Protein AF-A0A9D6RN15-F1 (afdb_monomer)

Radius of gyration: 16.39 Å; Cα contacts (8 Å, |Δi|>4): 63; chains: 1; bounding box: 30×32×42 Å

Nearest PDB structures (foldseek):
  7blz-assembly1_K  TM=7.670E-01  e=2.641E+00  Cyanidioschyzon merolae strain 10D
  5zgb-assembly1_K  TM=6.812E-01  e=3.002E+00  Cyanidioschyzon merolae strain 10D
  9brq-assembly1_e  TM=4.746E-01  e=7.848E+00  Mus musculus

Solvent-accessible surface area (backbone atoms only — not comparable to full-atom values): 4707 Å² total; per-residue (Å²): 119,50,72,62,44,49,52,42,49,50,44,17,52,52,41,14,50,52,44,24,63,76,64,66,42,62,65,68,73,39,37,53,52,22,43,52,52,10,42,47,53,26,49,48,57,49,50,52,51,26,64,77,67,72,46,78,65,77,73,93,61,55,74,90,76,50,52,71,71,54,53,56,50,63,77,63,60,73,84,80,85,128

Sequence (82 aa):
MTDLELIFTMLGEASTTEIAKKKDAQGFPANKKAARVGGAIAGNARHELETESGQRVSSKENFKSLSEGRTRLLRKRPSKAD

Mean predicted aligned error: 8.28 Å

Foldseek 3Di:
DDPLVVVLVVQLVVQLVVQCVVVVQDDDVSSVVSSVVSNVVSVVVQVVCCVVVVDHPDDPDDPVP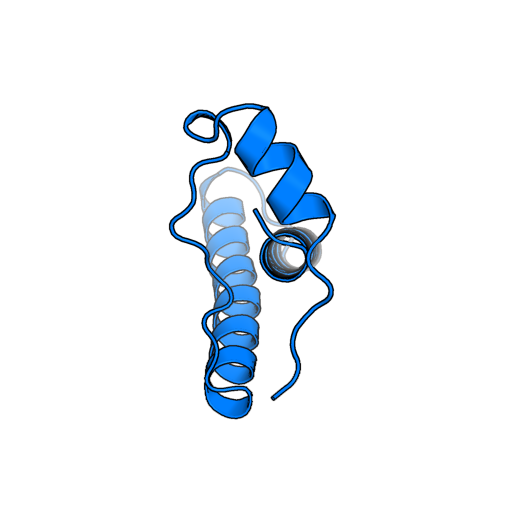DDPVRVVVVVPDDPDDD

Secondary structure (DSSP, 8-state):
--HHHHHHHHHHHHHHHHHHHHTT--HHHHHHHHHHHHHHHHHHHHHHHHHHH-S-SS----GGGS-HHHHHHHTT------

Structure (mmCIF, N/CA/C/O backbone):
data_AF-A0A9D6RN15-F1
#
_entry.id   AF-A0A9D6RN15-F1
#
loop_
_atom_site.group_PDB
_atom_site.id
_atom_site.type_symbol
_atom_site.label_atom_id
_atom_site.label_alt_id
_atom_site.label_comp_id
_atom_site.label_asym_id
_atom_site.label_entity_id
_atom_site.label_seq_id
_atom_site.pdbx_PDB_ins_code
_atom_site.Cartn_x
_atom_site.Cartn_y
_atom_site.Cartn_z
_atom_site.occupancy
_atom_site.B_iso_or_equiv
_atom_site.auth_seq_id
_atom_site.auth_comp_id
_atom_site.auth_asym_id
_atom_site.auth_atom_id
_atom_site.pdbx_PDB_model_num
ATOM 1 N N . MET A 1 1 ? -7.722 9.442 9.871 1.00 82.69 1 MET A N 1
ATOM 2 C CA . MET A 1 1 ? -6.513 8.626 9.667 1.00 82.69 1 MET A CA 1
ATOM 3 C C . MET A 1 1 ? -6.221 7.887 10.956 1.00 82.69 1 MET A C 1
ATOM 5 O O . MET A 1 1 ? -5.874 8.526 11.944 1.00 82.69 1 MET A O 1
ATOM 9 N N . THR A 1 2 ? -6.477 6.586 10.952 1.00 89.31 2 THR A N 1
ATOM 10 C CA . THR A 1 2 ? -6.233 5.634 12.039 1.00 89.31 2 THR A CA 1
ATOM 11 C C . THR A 1 2 ? -4.865 4.967 11.874 1.00 89.31 2 THR A C 1
ATOM 13 O O . THR A 1 2 ? -4.236 5.076 10.818 1.00 89.31 2 THR A O 1
ATOM 16 N N . ASP A 1 3 ? -4.416 4.240 12.898 1.00 91.31 3 ASP A N 1
ATOM 17 C CA . ASP A 1 3 ? -3.146 3.506 12.853 1.00 91.31 3 ASP A CA 1
ATOM 18 C C . ASP A 1 3 ? -3.155 2.416 11.774 1.00 91.31 3 ASP A C 1
ATOM 20 O O . ASP A 1 3 ? -2.188 2.275 11.028 1.00 91.31 3 ASP A O 1
ATOM 24 N N . LEU A 1 4 ? -4.271 1.693 11.621 1.00 93.94 4 LEU A N 1
ATOM 25 C CA . LEU A 1 4 ? -4.415 0.703 10.551 1.00 93.94 4 LEU A CA 1
ATOM 26 C C . LEU A 1 4 ? -4.377 1.371 9.170 1.00 93.94 4 LEU A C 1
ATOM 28 O O . LEU A 1 4 ? -3.657 0.895 8.296 1.00 93.94 4 LEU A O 1
ATOM 32 N N . GLU A 1 5 ? -5.072 2.500 8.970 1.00 92.81 5 GLU A N 1
ATOM 33 C CA . GLU A 1 5 ? -4.986 3.260 7.709 1.00 92.81 5 GLU A CA 1
ATOM 34 C C . GLU A 1 5 ? -3.536 3.649 7.382 1.00 92.81 5 GLU A C 1
ATOM 36 O O . GLU A 1 5 ? -3.110 3.544 6.227 1.00 92.81 5 GLU A O 1
ATOM 41 N N . LEU A 1 6 ? -2.761 4.056 8.391 1.00 94.25 6 LEU A N 1
ATOM 42 C CA . LEU A 1 6 ? -1.349 4.392 8.232 1.00 94.25 6 LEU A CA 1
ATOM 43 C C . LEU A 1 6 ? -0.496 3.165 7.885 1.00 94.25 6 LEU A C 1
ATOM 45 O O . LEU A 1 6 ? 0.293 3.231 6.944 1.00 94.25 6 LEU A O 1
ATOM 49 N N . ILE A 1 7 ? -0.682 2.036 8.571 1.00 96.62 7 ILE A N 1
ATOM 50 C CA . ILE A 1 7 ? 0.052 0.790 8.298 1.00 96.62 7 ILE A CA 1
ATOM 51 C C . ILE A 1 7 ? -0.195 0.303 6.867 1.00 96.62 7 ILE A C 1
ATOM 53 O O . ILE A 1 7 ? 0.763 0.005 6.154 1.00 96.62 7 ILE A O 1
ATOM 57 N N . PHE A 1 8 ? -1.446 0.273 6.402 1.00 96.81 8 PHE A N 1
ATOM 58 C CA . PHE A 1 8 ? -1.739 -0.139 5.023 1.00 96.81 8 PHE A CA 1
ATOM 59 C C . PHE A 1 8 ? -1.212 0.858 3.986 1.00 96.81 8 PHE A C 1
ATOM 61 O O . PHE A 1 8 ? -0.789 0.444 2.906 1.00 96.81 8 PHE A O 1
ATOM 68 N N . THR A 1 9 ? -1.176 2.152 4.313 1.00 96.81 9 THR A N 1
ATOM 69 C CA . THR A 1 9 ? -0.530 3.162 3.459 1.00 96.81 9 THR A CA 1
ATOM 70 C C . THR A 1 9 ? 0.965 2.871 3.320 1.00 96.81 9 THR A C 1
ATOM 72 O O . THR A 1 9 ? 1.465 2.759 2.200 1.00 96.81 9 THR A O 1
ATOM 75 N N . MET A 1 10 ? 1.660 2.647 4.441 1.00 97.88 10 MET A N 1
ATOM 76 C CA . MET A 1 10 ? 3.085 2.297 4.447 1.00 97.88 10 MET A CA 1
ATOM 77 C C . MET A 1 10 ? 3.356 0.976 3.720 1.00 97.88 10 MET A C 1
ATOM 79 O O . MET A 1 10 ? 4.331 0.871 2.980 1.00 97.88 10 MET A O 1
ATOM 83 N N . LEU A 1 11 ? 2.478 -0.022 3.864 1.00 98.25 11 LEU A N 1
ATOM 84 C CA . LEU A 1 11 ? 2.577 -1.277 3.118 1.00 98.25 11 LEU A CA 1
ATOM 85 C C . LEU A 1 11 ? 2.495 -1.038 1.604 1.00 98.25 11 LEU A C 1
ATOM 87 O O . LEU A 1 11 ? 3.267 -1.631 0.848 1.00 98.25 11 LEU A O 1
ATOM 91 N N . GLY A 1 12 ? 1.591 -0.165 1.153 1.00 98.50 12 GLY A N 1
ATOM 92 C CA . GLY A 1 12 ? 1.451 0.196 -0.258 1.00 98.50 12 GLY A CA 1
ATOM 93 C C . GLY A 1 12 ? 2.686 0.912 -0.806 1.00 98.50 12 GLY A C 1
ATOM 94 O O . GLY A 1 12 ? 3.152 0.582 -1.901 1.00 98.50 12 GLY A O 1
ATOM 95 N N . GLU A 1 13 ? 3.250 1.844 -0.037 1.00 98.38 13 GLU A N 1
ATOM 96 C CA . GLU A 1 13 ? 4.487 2.558 -0.382 1.00 98.38 13 GLU A CA 1
ATOM 97 C C . GLU A 1 13 ? 5.698 1.624 -0.433 1.00 98.38 13 GLU A C 1
ATOM 99 O O . GLU A 1 13 ? 6.426 1.614 -1.432 1.00 98.38 13 GLU A O 1
ATOM 104 N N . ALA A 1 14 ? 5.889 0.798 0.598 1.00 98.56 14 ALA A N 1
ATOM 105 C CA . ALA A 1 14 ? 6.977 -0.171 0.663 1.00 98.56 14 ALA A CA 1
ATOM 106 C C . ALA A 1 14 ? 6.879 -1.178 -0.489 1.00 98.56 14 ALA A C 1
ATOM 108 O O . ALA A 1 14 ? 7.845 -1.373 -1.224 1.00 98.56 14 ALA A O 1
ATOM 109 N N . SER A 1 15 ? 5.689 -1.740 -0.725 1.00 98.56 15 SER A N 1
ATOM 110 C CA . SER A 1 15 ? 5.455 -2.682 -1.826 1.00 98.56 15 SER A CA 1
ATOM 111 C C . SER A 1 15 ? 5.728 -2.038 -3.185 1.00 98.56 15 SER A C 1
ATOM 113 O O . SER A 1 15 ? 6.421 -2.619 -4.018 1.00 98.56 15 SER A O 1
ATOM 115 N N . THR A 1 16 ? 5.228 -0.820 -3.414 1.00 98.69 16 THR A N 1
ATOM 116 C CA . THR A 1 16 ? 5.482 -0.065 -4.652 1.00 98.69 16 THR A CA 1
ATOM 117 C C . THR A 1 16 ? 6.975 0.152 -4.867 1.00 98.69 16 THR A C 1
ATOM 119 O O . THR A 1 16 ? 7.477 -0.094 -5.964 1.00 98.69 16 THR A O 1
ATOM 122 N N . THR A 1 17 ? 7.680 0.579 -3.819 1.00 98.56 17 THR A N 1
ATOM 123 C CA . THR A 1 17 ? 9.116 0.870 -3.851 1.00 98.56 17 THR A CA 1
ATOM 124 C C . THR A 1 17 ? 9.927 -0.379 -4.164 1.00 98.56 17 THR A C 1
ATOM 126 O O . THR A 1 17 ? 10.775 -0.358 -5.055 1.00 98.56 17 THR A O 1
ATOM 129 N N . GLU A 1 18 ? 9.645 -1.490 -3.486 1.00 98.62 18 GLU A N 1
ATOM 130 C CA . GLU A 1 18 ? 10.355 -2.746 -3.718 1.00 98.62 18 GLU A CA 1
ATOM 131 C C . GLU A 1 18 ? 10.084 -3.300 -5.121 1.00 98.62 18 GLU A C 1
ATOM 133 O O . GLU A 1 18 ? 11.013 -3.740 -5.801 1.00 98.62 18 GLU A O 1
ATOM 138 N N . ILE A 1 19 ? 8.851 -3.192 -5.624 1.00 98.50 19 ILE A N 1
ATOM 139 C CA . ILE A 1 19 ? 8.521 -3.579 -7.003 1.00 98.50 19 ILE A CA 1
ATOM 140 C C . ILE A 1 19 ? 9.242 -2.689 -8.015 1.00 98.50 19 ILE A C 1
ATOM 142 O O . ILE A 1 19 ? 9.770 -3.205 -9.003 1.00 98.50 19 ILE A O 1
ATOM 146 N N . ALA A 1 20 ? 9.260 -1.374 -7.794 1.00 98.62 20 ALA A N 1
ATOM 147 C CA . ALA A 1 20 ? 9.930 -0.427 -8.676 1.00 98.62 20 ALA A CA 1
ATOM 148 C C . ALA A 1 20 ? 11.432 -0.724 -8.758 1.00 98.62 20 ALA A C 1
ATOM 150 O O . ALA A 1 20 ? 11.961 -0.841 -9.861 1.00 98.62 20 ALA A O 1
ATOM 151 N N . LYS A 1 21 ? 12.091 -0.955 -7.615 1.00 98.56 21 LYS A N 1
ATOM 152 C CA . LYS A 1 21 ? 13.509 -1.345 -7.557 1.00 98.56 21 LYS A CA 1
ATOM 153 C C . LYS A 1 21 ? 13.767 -2.679 -8.255 1.00 9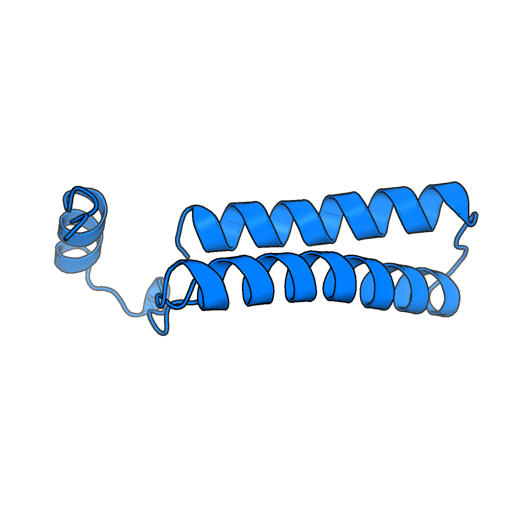8.56 21 LYS A C 1
ATOM 155 O O . LYS A 1 21 ? 14.665 -2.774 -9.082 1.00 98.56 21 LYS A O 1
ATOM 160 N N . LYS A 1 22 ? 12.979 -3.718 -7.953 1.00 98.44 22 LYS A N 1
ATOM 161 C CA . LYS A 1 22 ? 13.180 -5.065 -8.520 1.00 98.44 22 LYS A CA 1
ATOM 162 C C . LYS A 1 22 ? 12.953 -5.130 -10.025 1.00 98.44 22 LYS A C 1
ATOM 164 O O . LYS A 1 22 ? 13.555 -5.972 -10.682 1.00 98.44 22 LYS A O 1
ATOM 169 N N . LYS A 1 23 ? 12.073 -4.284 -10.561 1.00 97.62 23 LYS A N 1
ATOM 170 C CA . LYS A 1 23 ? 11.778 -4.218 -11.999 1.00 97.62 23 LYS A CA 1
ATOM 171 C C . LYS A 1 23 ? 12.568 -3.140 -12.732 1.00 97.62 23 LYS A C 1
ATOM 173 O O . LYS A 1 23 ? 12.290 -2.941 -13.910 1.00 97.62 23 LYS A O 1
ATOM 178 N N . ASP A 1 24 ? 13.473 -2.449 -12.040 1.00 97.88 24 ASP A N 1
ATOM 179 C CA . ASP A 1 24 ? 14.186 -1.279 -12.551 1.00 97.88 24 ASP A CA 1
ATOM 180 C C . ASP A 1 24 ? 13.234 -0.306 -13.275 1.00 97.88 24 ASP A C 1
ATOM 182 O O . ASP A 1 24 ? 13.348 -0.008 -14.463 1.00 97.88 24 ASP A O 1
ATOM 186 N N . ALA A 1 25 ? 12.170 0.096 -12.577 1.00 97.81 25 ALA A N 1
ATOM 187 C CA . ALA A 1 25 ? 11.087 0.866 -13.169 1.00 97.81 25 ALA A CA 1
ATOM 188 C C . ALA A 1 25 ? 11.541 2.294 -13.514 1.00 97.81 25 ALA A C 1
ATOM 190 O O . ALA A 1 25 ? 11.596 3.173 -12.654 1.00 97.81 25 ALA A O 1
ATOM 191 N N . GLN A 1 26 ? 11.783 2.545 -14.801 1.00 97.94 26 GLN A N 1
ATOM 192 C CA . GLN A 1 26 ? 12.216 3.849 -15.302 1.00 97.94 26 GLN A CA 1
ATOM 193 C C . GLN A 1 26 ? 11.057 4.696 -15.847 1.00 97.94 26 GLN A C 1
ATOM 195 O O . GLN A 1 26 ? 10.181 4.226 -16.580 1.00 97.94 26 GLN A O 1
ATOM 200 N N . GLY A 1 27 ? 11.064 5.984 -15.498 1.00 98.12 27 GLY A N 1
ATOM 201 C CA . GLY A 1 27 ? 10.077 6.956 -15.966 1.00 98.12 27 GLY A CA 1
ATOM 202 C C . GLY A 1 27 ? 8.649 6.712 -15.462 1.00 98.12 27 GLY A C 1
ATOM 203 O O . GLY A 1 27 ? 8.351 5.786 -14.702 1.00 98.12 27 GLY A O 1
ATOM 204 N N . PHE A 1 28 ? 7.728 7.580 -15.876 1.00 98.31 28 PHE A N 1
ATOM 205 C CA . PHE A 1 28 ? 6.356 7.568 -15.364 1.00 98.31 28 PHE A CA 1
ATOM 206 C C . PHE A 1 28 ? 5.566 6.281 -15.679 1.00 98.31 28 PHE A C 1
ATOM 208 O O . PHE A 1 28 ? 4.935 5.749 -14.763 1.00 98.31 28 PHE A O 1
ATOM 215 N N . PRO A 1 29 ? 5.581 5.723 -16.910 1.00 98.31 29 PRO A N 1
ATOM 216 C CA . PRO A 1 29 ? 4.756 4.554 -17.229 1.00 98.31 29 PRO A CA 1
ATOM 217 C C . PRO A 1 29 ? 5.101 3.314 -16.392 1.00 98.31 29 PRO A C 1
ATOM 219 O O . PRO A 1 29 ? 4.196 2.627 -15.907 1.00 98.31 29 PRO A O 1
ATOM 222 N N . ALA A 1 30 ? 6.392 3.046 -16.176 1.00 97.94 30 ALA A N 1
ATOM 223 C CA . ALA A 1 30 ? 6.838 1.903 -15.385 1.00 97.94 30 ALA A CA 1
ATOM 224 C C . ALA A 1 30 ? 6.515 2.094 -13.896 1.00 97.94 30 ALA A C 1
ATOM 226 O O . ALA A 1 30 ? 5.954 1.193 -13.267 1.00 97.94 30 ALA A O 1
ATOM 227 N N . ASN A 1 31 ? 6.763 3.290 -13.354 1.00 98.50 31 ASN A N 1
ATOM 228 C CA . ASN A 1 31 ? 6.438 3.611 -11.963 1.00 98.50 31 ASN A CA 1
ATOM 229 C C . ASN A 1 31 ? 4.928 3.591 -11.698 1.00 98.50 31 ASN A C 1
ATOM 231 O O . ASN A 1 31 ? 4.487 3.076 -10.673 1.00 98.50 31 ASN A O 1
ATOM 235 N N . LYS A 1 32 ? 4.102 4.022 -12.659 1.00 98.62 32 LYS A N 1
ATOM 236 C CA . LYS A 1 32 ? 2.640 3.880 -12.585 1.00 98.62 32 LYS A CA 1
ATOM 237 C C . LYS A 1 32 ? 2.217 2.414 -12.484 1.00 98.62 32 LYS A C 1
ATOM 239 O O . LYS A 1 32 ? 1.277 2.095 -11.756 1.00 98.62 32 LYS A O 1
ATOM 244 N N . LYS A 1 33 ? 2.892 1.509 -13.202 1.00 98.56 33 LYS A N 1
ATOM 245 C CA . LYS A 1 33 ? 2.635 0.066 -13.097 1.00 98.56 33 LYS A CA 1
ATOM 246 C C . LYS A 1 33 ? 3.065 -0.473 -11.731 1.00 98.56 33 LYS A C 1
ATOM 248 O O . LYS A 1 33 ? 2.289 -1.207 -11.128 1.00 98.56 33 LYS A O 1
ATOM 253 N N . ALA A 1 34 ? 4.238 -0.086 -11.230 1.00 98.56 34 ALA A N 1
ATOM 254 C CA . ALA A 1 34 ? 4.702 -0.473 -9.896 1.00 98.56 34 ALA A CA 1
ATOM 255 C C . ALA A 1 34 ? 3.732 -0.008 -8.797 1.00 98.56 34 ALA A C 1
ATOM 257 O O . ALA A 1 34 ? 3.313 -0.825 -7.982 1.00 98.56 34 ALA A O 1
ATOM 258 N N . ALA A 1 35 ? 3.281 1.249 -8.853 1.00 98.50 35 ALA A N 1
ATOM 259 C CA . ALA A 1 35 ? 2.322 1.822 -7.908 1.00 98.50 35 ALA A CA 1
ATOM 260 C C . ALA A 1 35 ? 0.969 1.102 -7.915 1.00 98.50 35 ALA A C 1
ATOM 262 O O . ALA A 1 35 ? 0.395 0.843 -6.861 1.00 98.50 35 ALA A O 1
ATOM 263 N N . ARG A 1 36 ? 0.464 0.715 -9.094 1.00 98.62 36 ARG A N 1
ATOM 264 C CA . ARG A 1 36 ? -0.766 -0.087 -9.189 1.00 98.62 36 ARG A CA 1
ATOM 265 C C . ARG A 1 36 ? -0.618 -1.448 -8.517 1.00 98.62 36 ARG A C 1
ATOM 267 O O . ARG A 1 36 ? -1.540 -1.876 -7.833 1.00 98.62 36 ARG A O 1
ATOM 274 N N . VAL A 1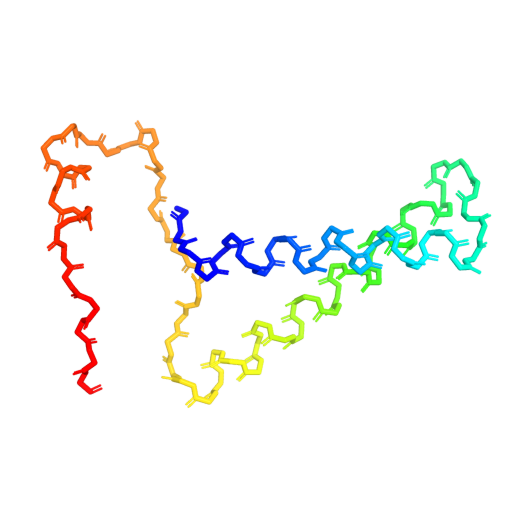 37 ? 0.518 -2.120 -8.707 1.00 98.50 37 VAL A N 1
ATOM 275 C CA . VAL A 1 37 ? 0.756 -3.432 -8.087 1.00 98.50 37 VAL A CA 1
ATOM 276 C C . VAL A 1 37 ? 0.955 -3.291 -6.576 1.00 98.50 37 VAL A C 1
ATOM 278 O O . VAL A 1 37 ? 0.323 -4.025 -5.825 1.00 98.50 37 VAL A O 1
ATOM 281 N N . GLY A 1 38 ? 1.762 -2.333 -6.115 1.00 98.56 38 GLY A N 1
ATOM 282 C CA . GLY A 1 38 ? 1.959 -2.093 -4.682 1.00 98.56 38 GLY A CA 1
ATOM 283 C C . GLY A 1 38 ? 0.667 -1.688 -3.968 1.00 98.56 38 GLY A C 1
ATOM 284 O O . GLY A 1 38 ? 0.355 -2.222 -2.906 1.00 98.56 38 GLY A O 1
ATOM 285 N N . GLY A 1 39 ? -0.144 -0.833 -4.597 1.00 98.50 39 GLY A N 1
ATOM 286 C CA . GLY A 1 39 ? -1.477 -0.487 -4.106 1.00 98.50 39 GLY A CA 1
ATOM 287 C C . GLY A 1 39 ? -2.436 -1.680 -4.066 1.00 98.50 39 GLY A C 1
ATOM 288 O O . GLY A 1 39 ? -3.193 -1.810 -3.109 1.00 98.50 39 GLY A O 1
ATOM 289 N N . ALA A 1 40 ? -2.382 -2.583 -5.052 1.00 98.62 40 ALA A N 1
ATOM 290 C CA . ALA A 1 40 ? -3.185 -3.807 -5.044 1.00 98.62 40 ALA A CA 1
ATOM 291 C C . ALA A 1 40 ? -2.785 -4.757 -3.902 1.00 98.62 40 ALA A C 1
ATOM 293 O O . ALA A 1 40 ? -3.662 -5.316 -3.255 1.00 98.62 40 ALA A O 1
ATOM 294 N N . ILE A 1 41 ? -1.489 -4.894 -3.603 1.00 98.50 41 ILE A N 1
AT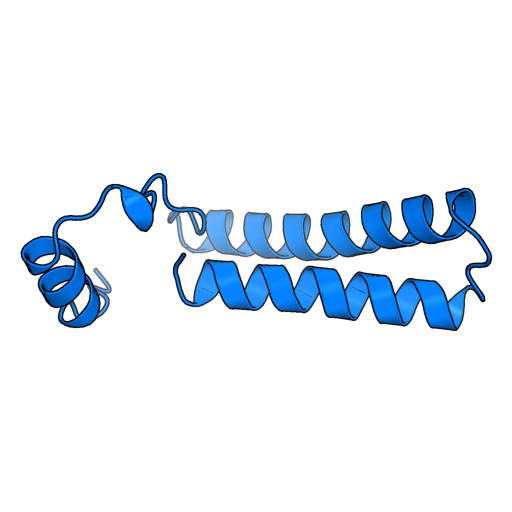OM 295 C CA . ILE A 1 41 ? -1.004 -5.709 -2.473 1.00 98.50 41 ILE A CA 1
ATOM 296 C C . ILE A 1 41 ? -1.563 -5.181 -1.148 1.00 98.50 41 ILE A C 1
ATOM 298 O O . ILE A 1 41 ? -2.179 -5.935 -0.396 1.00 98.50 41 ILE A O 1
ATOM 302 N N . ALA A 1 42 ? -1.413 -3.880 -0.884 1.00 98.12 42 ALA A N 1
ATOM 303 C CA . ALA A 1 42 ? -1.950 -3.270 0.331 1.00 98.12 42 ALA A CA 1
ATOM 304 C C . ALA A 1 42 ? -3.483 -3.322 0.383 1.00 98.12 42 ALA A C 1
ATOM 306 O O . ALA A 1 42 ? -4.062 -3.574 1.438 1.00 98.12 42 ALA A O 1
ATOM 307 N N . GLY A 1 43 ? -4.145 -3.118 -0.759 1.00 97.94 43 GLY A N 1
ATOM 308 C CA . GLY A 1 43 ? -5.595 -3.220 -0.887 1.00 97.94 43 GLY A CA 1
ATOM 309 C C . GLY A 1 43 ? -6.115 -4.615 -0.551 1.00 97.94 43 GLY A C 1
ATOM 310 O O . GLY A 1 43 ? -7.073 -4.724 0.210 1.00 97.94 43 GLY A O 1
ATOM 311 N N . ASN A 1 44 ? -5.464 -5.662 -1.060 1.00 98.44 44 ASN A N 1
ATOM 312 C CA . ASN A 1 44 ? -5.823 -7.052 -0.785 1.00 98.44 44 ASN A CA 1
ATOM 313 C C . ASN A 1 44 ? -5.631 -7.395 0.695 1.00 98.44 44 ASN A C 1
ATOM 315 O O . ASN A 1 44 ? -6.564 -7.890 1.315 1.00 98.44 44 ASN A O 1
ATOM 319 N N . ALA A 1 45 ? -4.480 -7.047 1.280 1.00 97.94 45 ALA A N 1
ATOM 320 C CA . ALA A 1 45 ? -4.218 -7.277 2.702 1.00 97.94 45 ALA A CA 1
ATOM 321 C C . ALA A 1 45 ? -5.231 -6.544 3.601 1.00 97.94 45 ALA A C 1
ATOM 323 O O . ALA A 1 45 ? -5.705 -7.086 4.598 1.00 97.94 45 ALA A O 1
ATOM 324 N N . ARG A 1 46 ? -5.612 -5.314 3.227 1.00 97.50 46 ARG A N 1
ATOM 325 C CA . ARG A 1 46 ? -6.671 -4.569 3.919 1.00 97.50 46 ARG A CA 1
ATOM 326 C C . ARG A 1 46 ? -8.004 -5.302 3.822 1.00 97.50 46 ARG A C 1
ATOM 328 O O . ARG A 1 46 ? -8.678 -5.446 4.831 1.00 97.50 46 ARG A O 1
ATOM 335 N N . HIS A 1 47 ? -8.388 -5.744 2.626 1.00 97.62 47 HIS A N 1
ATOM 336 C CA . HIS A 1 47 ? -9.644 -6.463 2.411 1.00 97.62 47 HIS A CA 1
ATOM 337 C C . HIS A 1 47 ? -9.715 -7.774 3.194 1.00 97.62 47 HIS A C 1
ATOM 339 O O . HIS A 1 47 ? -10.767 -8.085 3.747 1.00 97.62 47 HIS A O 1
ATOM 345 N N . GLU A 1 48 ? -8.613 -8.513 3.263 1.00 98.06 48 GLU A N 1
ATOM 346 C CA . GLU A 1 48 ? -8.509 -9.738 4.054 1.00 98.06 48 GLU A CA 1
ATOM 347 C C . GLU A 1 48 ? -8.727 -9.444 5.544 1.00 98.06 48 GLU A C 1
ATOM 349 O O . GLU A 1 48 ? -9.614 -10.029 6.159 1.00 98.06 48 GLU A O 1
ATOM 354 N N . LEU A 1 49 ? -8.041 -8.435 6.097 1.00 96.94 49 LEU A N 1
ATOM 355 C CA . LEU A 1 49 ? -8.252 -8.022 7.488 1.00 96.94 49 LEU A CA 1
ATOM 356 C C . LEU A 1 49 ? -9.694 -7.567 7.757 1.00 96.94 49 LEU A C 1
ATOM 358 O O . LEU A 1 49 ? -10.269 -7.922 8.782 1.00 96.94 49 LEU A O 1
ATOM 362 N N . GLU A 1 50 ? -10.285 -6.767 6.868 1.00 96.62 50 GLU A N 1
ATOM 363 C CA . GLU A 1 50 ? -11.674 -6.304 7.017 1.00 96.62 50 GLU A CA 1
ATOM 364 C C . GLU A 1 50 ? -12.673 -7.467 6.981 1.00 96.62 50 GLU A C 1
ATOM 366 O O . GLU A 1 50 ? -13.691 -7.418 7.668 1.00 96.62 50 GLU A O 1
ATOM 371 N N . THR A 1 51 ? -12.380 -8.507 6.198 1.00 97.75 51 THR A N 1
ATOM 372 C CA . THR A 1 51 ? -13.222 -9.705 6.089 1.00 97.75 51 THR A CA 1
ATOM 373 C C . THR A 1 51 ? -13.170 -10.524 7.374 1.00 97.75 51 THR A C 1
ATOM 375 O O . THR A 1 51 ? -14.220 -10.866 7.909 1.00 97.75 51 THR A O 1
ATOM 378 N N . GLU A 1 52 ? -11.972 -10.765 7.910 1.00 96.81 52 GLU A N 1
ATOM 379 C CA . GLU A 1 52 ? -11.787 -11.558 9.134 1.00 96.81 52 GLU A CA 1
ATOM 380 C C . GLU A 1 52 ? -12.228 -10.811 10.400 1.00 96.81 52 GLU A C 1
ATOM 382 O O . GLU A 1 52 ? -12.802 -11.398 11.314 1.00 96.81 52 GLU A O 1
ATOM 387 N N . SER A 1 53 ? -11.984 -9.500 10.468 1.00 95.25 53 SER A N 1
ATOM 388 C CA . SER A 1 53 ? -12.338 -8.690 11.644 1.00 95.25 53 SER A CA 1
ATOM 389 C C . SER A 1 53 ? -13.779 -8.174 11.634 1.00 95.25 53 SER A C 1
ATOM 391 O O . SER A 1 53 ? -14.268 -7.708 12.662 1.00 95.25 53 SER A O 1
ATOM 393 N N . GLY A 1 54 ? -14.447 -8.164 10.476 1.00 95.12 54 GLY A N 1
ATOM 394 C CA . GLY A 1 54 ? -15.765 -7.547 10.292 1.00 95.12 54 GLY A CA 1
ATOM 395 C C . GLY A 1 54 ? -15.780 -6.015 10.424 1.00 95.12 54 GLY A C 1
ATOM 396 O O . GLY A 1 54 ? -16.845 -5.398 10.335 1.00 95.12 54 GLY A O 1
ATOM 397 N N . GLN A 1 55 ? -14.624 -5.374 10.625 1.00 92.50 55 GLN A N 1
ATOM 398 C CA . GLN A 1 55 ? -14.502 -3.930 10.813 1.00 92.50 55 GLN A CA 1
ATOM 399 C C . GLN A 1 55 ? -13.826 -3.280 9.609 1.00 92.50 55 GLN A C 1
ATOM 401 O O . GLN A 1 55 ? -12.821 -3.768 9.103 1.00 92.50 55 GLN A O 1
ATOM 406 N N . ARG A 1 56 ? -14.345 -2.129 9.161 1.00 93.12 56 ARG A N 1
ATOM 407 C CA . ARG A 1 56 ? -13.674 -1.339 8.118 1.00 93.12 56 ARG A CA 1
ATOM 408 C C . ARG A 1 56 ? -12.422 -0.675 8.673 1.00 93.12 56 ARG A C 1
ATOM 410 O O . ARG A 1 56 ? -12.486 0.023 9.681 1.00 93.12 56 ARG A O 1
ATOM 417 N N . VAL A 1 57 ? -11.328 -0.789 7.931 1.00 91.62 57 VAL A N 1
ATOM 418 C CA . VAL A 1 57 ? -10.072 -0.095 8.226 1.00 91.62 57 VAL A CA 1
ATOM 419 C C . VAL A 1 57 ? -10.198 1.394 7.914 1.00 91.62 57 VAL A C 1
ATOM 421 O O . VAL A 1 57 ? -9.708 2.227 8.674 1.00 91.62 57 VAL A O 1
ATOM 424 N N . SER A 1 58 ? -10.869 1.746 6.811 1.00 87.88 58 SER A N 1
ATOM 425 C CA . SER A 1 58 ? -11.006 3.145 6.397 1.00 87.88 58 SER A CA 1
ATOM 426 C C . SER A 1 58 ? -12.062 3.895 7.214 1.00 87.88 58 SER A C 1
ATOM 428 O O . SER A 1 58 ? -13.218 3.459 7.284 1.00 87.88 58 SER A O 1
ATOM 430 N N . SER A 1 59 ? -11.715 5.074 7.721 1.00 82.56 59 SER A N 1
ATOM 431 C CA . SER A 1 59 ? -12.628 5.989 8.407 1.00 82.56 59 SER A CA 1
ATOM 432 C C . SER A 1 59 ? -13.215 7.027 7.440 1.00 82.56 59 SER A C 1
ATOM 434 O O . SER A 1 59 ? -12.553 7.495 6.518 1.00 82.56 59 SER A O 1
ATOM 436 N N . LYS A 1 60 ? -14.475 7.433 7.654 1.00 81.75 60 LYS A N 1
ATOM 437 C CA . LYS A 1 60 ? -15.084 8.574 6.931 1.00 81.75 60 LYS A CA 1
ATOM 438 C C . LYS A 1 60 ? -14.719 9.929 7.551 1.00 81.75 60 LYS A C 1
ATOM 440 O O . LYS A 1 60 ? -15.184 10.969 7.089 1.00 81.75 60 LYS A O 1
ATOM 445 N N . GLU A 1 61 ? -13.940 9.924 8.628 1.00 78.38 61 GLU A N 1
ATOM 446 C CA . GLU A 1 61 ? -13.626 11.123 9.392 1.00 78.38 61 GLU A CA 1
ATOM 447 C C . GLU A 1 61 ? -12.520 11.927 8.710 1.00 78.38 61 GLU A C 1
ATOM 449 O O . GLU A 1 61 ? -11.381 11.481 8.564 1.00 78.38 61 GLU A O 1
ATOM 454 N N . ASN A 1 62 ? -12.846 13.158 8.322 1.00 75.81 62 ASN A N 1
ATOM 455 C CA . ASN A 1 62 ? -11.852 14.100 7.837 1.00 75.81 62 ASN A CA 1
ATOM 456 C C . ASN A 1 62 ? -11.234 14.844 9.025 1.00 75.81 62 ASN A C 1
ATOM 458 O O . ASN A 1 62 ? -11.927 15.572 9.739 1.00 75.81 62 ASN A O 1
ATOM 462 N N . PHE A 1 63 ? -9.917 14.720 9.186 1.00 71.31 63 PHE A N 1
ATOM 463 C CA . PHE A 1 63 ? -9.167 15.365 10.264 1.00 71.31 63 PHE A CA 1
ATOM 464 C C . PHE A 1 63 ? -9.382 16.888 10.333 1.00 71.31 63 PHE A C 1
ATOM 466 O O . PHE A 1 63 ? -9.485 17.438 11.423 1.00 71.31 63 PHE A O 1
ATOM 473 N N . LYS A 1 64 ? -9.538 17.572 9.190 1.00 74.75 64 LYS A N 1
ATOM 474 C CA . LYS A 1 64 ? -9.761 19.032 9.136 1.00 74.75 64 LYS A CA 1
ATOM 475 C C . LYS A 1 64 ? -11.159 19.461 9.593 1.00 74.75 64 LYS A C 1
ATOM 477 O O . LYS A 1 64 ? -11.377 20.636 9.857 1.00 74.75 64 LYS A O 1
ATOM 482 N N . SER A 1 65 ? -12.106 18.525 9.643 1.00 71.12 65 SER A N 1
ATOM 483 C CA . SER A 1 65 ? -13.501 18.780 10.031 1.00 71.12 65 SER A CA 1
ATOM 484 C C . SER A 1 65 ? -13.791 18.474 11.504 1.00 71.12 65 SER A C 1
ATOM 486 O O . SER A 1 65 ? -14.902 18.702 11.981 1.00 71.12 65 SER A O 1
ATOM 488 N N . LEU A 1 66 ? -12.804 17.951 12.238 1.00 66.56 66 LEU A N 1
ATOM 489 C CA . LEU A 1 66 ? -12.932 17.649 13.658 1.00 66.56 66 LEU A CA 1
ATOM 490 C C . LEU A 1 66 ? -12.635 18.911 14.477 1.00 66.56 66 LEU A C 1
ATOM 492 O O . LEU A 1 66 ? -11.558 19.492 14.371 1.00 66.56 66 LEU A O 1
ATOM 496 N N . SER A 1 67 ? -13.584 19.332 15.320 1.00 69.19 67 SER A N 1
ATOM 497 C CA . SER A 1 67 ? -13.312 20.358 16.331 1.00 69.19 67 SER A CA 1
ATOM 498 C C . SER A 1 67 ? -12.264 19.845 17.326 1.00 69.19 67 SER A C 1
ATOM 500 O O . SER A 1 67 ? -12.233 18.651 17.634 1.00 69.19 67 SER A O 1
ATOM 502 N N . GLU A 1 68 ? -11.424 20.728 17.875 1.00 65.88 68 GLU A N 1
ATOM 503 C CA . GLU A 1 68 ? -10.321 20.345 18.778 1.00 65.88 68 GLU A CA 1
ATOM 504 C C . GLU A 1 68 ? -10.769 19.468 19.964 1.00 65.88 68 GLU A C 1
ATOM 506 O O . GLU A 1 68 ? -10.045 18.562 20.388 1.00 65.88 68 GLU A O 1
ATOM 511 N N . GLY A 1 69 ? -11.989 19.683 20.471 1.00 65.56 69 GLY A N 1
ATOM 512 C CA . GLY A 1 69 ? -12.590 18.860 21.524 1.00 65.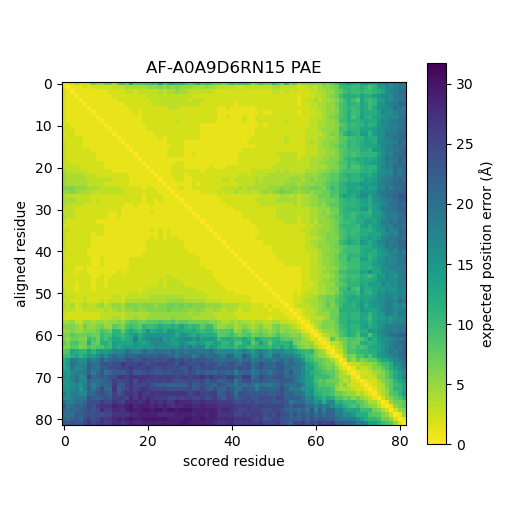56 69 GLY A CA 1
ATOM 513 C C . GLY A 1 69 ? -12.866 17.416 21.086 1.00 65.56 69 GLY A C 1
ATOM 514 O O . GLY A 1 69 ? -12.606 16.479 21.842 1.00 65.56 69 GLY A O 1
ATOM 515 N N . ARG A 1 70 ? -13.317 17.213 19.841 1.00 64.25 70 ARG A N 1
ATOM 516 C CA . ARG A 1 70 ? -13.514 15.881 19.243 1.00 64.25 70 ARG A CA 1
ATOM 517 C C . ARG A 1 70 ? -12.180 15.196 18.957 1.00 64.25 70 ARG A C 1
ATOM 519 O O . ARG A 1 70 ? -12.037 14.015 19.266 1.00 64.25 70 ARG A O 1
ATOM 526 N N . THR A 1 71 ? -11.186 15.944 18.480 1.00 60.84 71 THR A N 1
ATOM 527 C CA . THR A 1 71 ? -9.822 15.443 18.237 1.00 60.84 71 THR A CA 1
ATOM 528 C C . THR A 1 71 ? -9.176 14.907 19.520 1.00 60.84 71 THR A C 1
ATOM 530 O O . THR A 1 71 ? -8.529 13.858 19.504 1.00 60.84 71 THR A O 1
ATOM 533 N N . ARG A 1 72 ? -9.395 15.570 20.667 1.00 65.00 72 ARG A N 1
ATOM 534 C CA . ARG A 1 72 ? -8.917 15.089 21.979 1.00 65.00 72 ARG A CA 1
ATOM 535 C C . ARG A 1 72 ? -9.656 13.846 22.480 1.00 65.00 72 ARG A C 1
ATOM 537 O O . ARG A 1 72 ? -9.028 13.009 23.122 1.00 65.00 72 ARG A O 1
ATOM 544 N N . LEU A 1 73 ? -10.955 13.713 22.208 1.00 65.31 73 LEU A N 1
ATOM 545 C CA . LEU A 1 73 ? -11.749 12.542 22.607 1.00 65.31 73 LEU A CA 1
ATOM 546 C C . LEU A 1 73 ? -11.389 11.290 21.798 1.00 65.31 73 LEU A C 1
ATOM 548 O O . LEU A 1 73 ? -11.275 10.212 22.377 1.00 65.31 73 LEU A O 1
ATOM 552 N N . LEU A 1 74 ? -11.154 11.433 20.491 1.00 62.88 74 LEU A N 1
ATOM 553 C CA . LEU A 1 74 ? -10.710 10.341 19.616 1.00 62.88 74 LEU A CA 1
ATOM 554 C C . LEU A 1 74 ? -9.336 9.795 20.030 1.00 62.88 74 LEU A C 1
ATOM 556 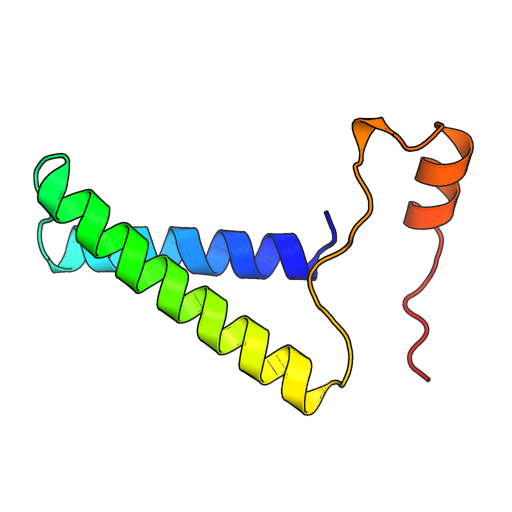O O . LEU A 1 74 ? -9.172 8.584 20.108 1.00 62.88 74 LEU A O 1
ATOM 560 N N . ARG A 1 75 ? -8.390 10.664 20.420 1.00 62.84 75 ARG A N 1
ATOM 561 C CA . ARG A 1 75 ? -7.083 10.240 20.972 1.00 62.84 75 ARG A CA 1
ATOM 562 C C . ARG A 1 75 ? -7.176 9.508 22.318 1.00 62.84 75 ARG A C 1
ATOM 564 O O . ARG A 1 75 ? -6.200 8.889 22.722 1.00 62.84 75 ARG A O 1
ATOM 571 N N . LYS A 1 76 ? -8.299 9.622 23.036 1.00 59.25 76 LYS A N 1
ATOM 572 C CA . LYS A 1 76 ? -8.496 9.035 24.372 1.00 59.25 76 LYS A CA 1
ATOM 573 C C . LYS A 1 76 ? -9.336 7.761 24.380 1.00 59.25 76 LYS A C 1
ATOM 575 O O . LYS A 1 76 ? -9.447 7.149 25.438 1.00 59.25 76 LYS A O 1
ATOM 580 N N . ARG A 1 77 ? -9.964 7.367 23.267 1.00 51.53 77 ARG A N 1
ATOM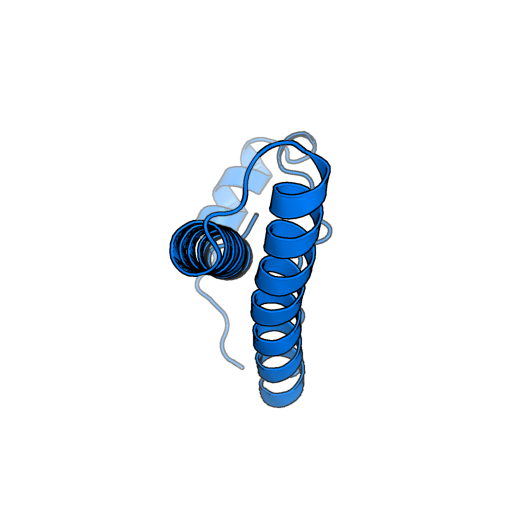 581 C CA . ARG A 1 77 ? -10.757 6.132 23.239 1.00 51.53 77 ARG A CA 1
ATOM 582 C C . ARG A 1 77 ? -9.814 4.926 23.155 1.00 51.53 77 ARG A C 1
ATOM 584 O O . ARG A 1 77 ? -9.132 4.802 22.141 1.00 51.53 77 ARG A O 1
ATOM 591 N N . PRO A 1 78 ? -9.771 4.038 24.167 1.00 48.84 78 PRO A N 1
ATOM 592 C CA . PRO A 1 78 ? -9.137 2.743 23.985 1.00 48.84 78 PRO A CA 1
ATOM 593 C C . PRO A 1 78 ? -9.961 1.962 22.957 1.00 48.84 78 PRO A C 1
ATOM 595 O O . PRO A 1 78 ? -11.187 2.118 22.899 1.00 48.84 78 PRO A O 1
ATOM 598 N N . SER A 1 79 ? -9.293 1.164 22.123 1.00 50.69 79 SER A N 1
ATOM 599 C CA . SER A 1 79 ? -9.955 0.259 21.187 1.00 50.69 79 SER A CA 1
ATOM 600 C C . SER A 1 79 ? -10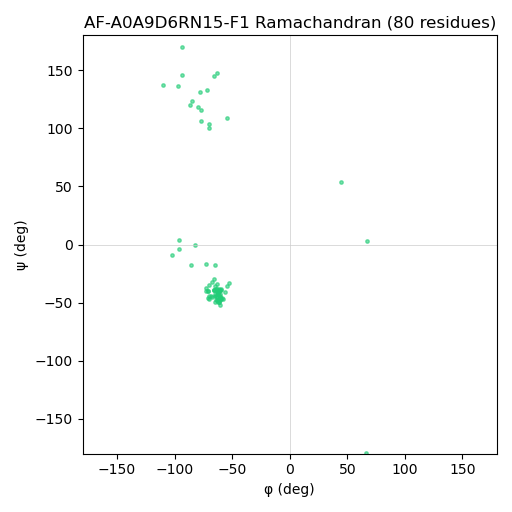.923 -0.621 21.974 1.00 50.69 79 SER A C 1
ATOM 602 O O . SER A 1 79 ? -10.492 -1.465 22.760 1.00 50.69 79 SER A O 1
ATOM 604 N N . LYS A 1 80 ? -12.231 -0.405 21.814 1.00 42.75 80 LYS A N 1
ATOM 605 C CA . LYS A 1 80 ? -13.209 -1.384 22.274 1.00 42.75 80 LYS A CA 1
ATOM 6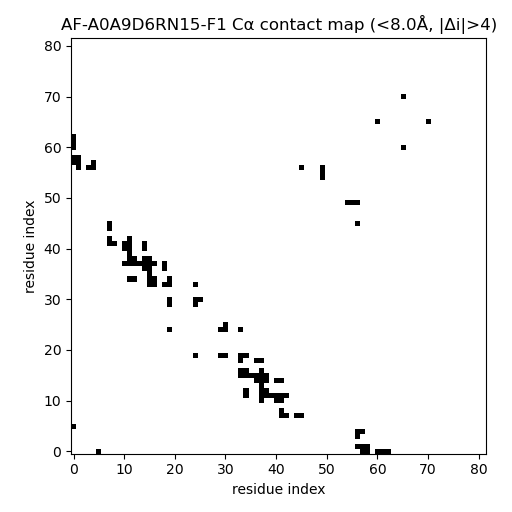06 C C . LYS A 1 80 ? -13.080 -2.593 21.354 1.00 42.75 80 LYS A C 1
ATOM 608 O O . LYS A 1 80 ? -13.523 -2.540 20.212 1.00 42.75 80 LYS A O 1
ATOM 613 N N . ALA A 1 81 ? -12.378 -3.607 21.846 1.00 43.09 81 ALA A N 1
ATOM 614 C CA . ALA A 1 81 ? -12.599 -4.980 21.443 1.00 43.09 81 ALA A CA 1
ATOM 615 C C . ALA A 1 81 ? -13.869 -5.428 22.178 1.00 43.09 81 ALA A C 1
ATOM 617 O O . ALA A 1 81 ? -13.839 -5.557 23.401 1.00 43.09 81 ALA A O 1
ATOM 618 N N . ASP A 1 82 ? -14.965 -5.542 21.433 1.00 37.69 82 ASP A N 1
ATOM 619 C CA . ASP A 1 82 ? -16.107 -6.394 21.772 1.00 37.69 82 ASP A CA 1
ATOM 620 C C . ASP A 1 82 ? -16.070 -7.577 20.794 1.00 37.69 82 ASP A C 1
ATOM 622 O O . ASP A 1 82 ? -15.773 -7.318 19.599 1.00 37.69 82 ASP A O 1
#

pLDDT: mean 86.95, std 16.77, range [37.69, 98.69]